Protein AF-A0A7C8YTW5-F1 (afdb_monomer)

Organism: Opuntia streptacantha (NCBI:txid393608)

Foldseek 3Di:
DDDDDDDPPPPPPPPPDDDDPVVVCVVCPPVDDDPVVVVPDPDALVRVLVVLQVPFAADELVRVVVCVVVVFWAEKEWEDPPDPPDDKDKIKIWTFTHDDPPPPDPDRRIHIYIDTPVSVVVCVVPDPHHYHYGDD

Nearest PDB structures (foldseek):
  7usr-assembly1_A  TM=5.164E-01  e=3.380E+00  Plasmodium falciparum 3D7
  6nz6-assembly1_A  TM=3.193E-01  e=1.563E+00  Shewanella oneidensis MR-1
  3va6-assembly1_A  TM=2.234E-01  e=1.667E+00  Bacteroides thetaiotaomicron

Structure (mmCIF, N/CA/C/O backbone):
data_AF-A0A7C8YTW5-F1
#
_entry.id   AF-A0A7C8YTW5-F1
#
loop_
_atom_site.group_PDB
_atom_site.id
_atom_site.type_symbol
_atom_site.label_atom_id
_atom_site.label_alt_id
_atom_site.label_comp_id
_atom_site.label_asym_id
_atom_site.label_entity_id
_atom_site.label_seq_id
_atom_site.pdbx_PDB_ins_code
_atom_site.Cartn_x
_atom_site.Cartn_y
_atom_site.Cartn_z
_atom_site.occupancy
_atom_site.B_iso_or_equiv
_atom_site.auth_seq_id
_atom_site.auth_comp_id
_atom_site.auth_asym_id
_atom_site.auth_atom_id
_atom_site.pdbx_PDB_model_num
ATOM 1 N N . MET A 1 1 ? 25.761 -67.161 -33.617 1.00 45.62 1 MET A N 1
ATOM 2 C CA . MET A 1 1 ? 26.836 -66.401 -32.947 1.00 45.62 1 MET A CA 1
ATOM 3 C C . MET A 1 1 ? 27.727 -65.917 -34.071 1.00 45.62 1 MET A C 1
ATOM 5 O O . MET A 1 1 ? 28.260 -66.762 -34.769 1.00 45.62 1 MET A O 1
ATOM 9 N N . THR A 1 2 ? 27.690 -64.646 -34.448 1.00 37.56 2 THR A N 1
ATOM 10 C CA . THR A 1 2 ? 27.995 -63.499 -33.579 1.00 37.56 2 THR A CA 1
ATOM 11 C C . THR A 1 2 ? 27.072 -62.312 -33.883 1.00 37.56 2 THR A C 1
ATOM 13 O O . THR A 1 2 ? 26.723 -62.067 -35.033 1.00 37.56 2 THR A O 1
ATOM 16 N N . THR A 1 3 ? 26.611 -61.672 -32.814 1.00 46.09 3 THR A N 1
ATOM 17 C CA . THR A 1 3 ? 25.913 -60.383 -32.727 1.00 46.09 3 THR A CA 1
ATOM 18 C C . THR A 1 3 ? 26.929 -59.253 -32.753 1.00 46.09 3 THR A C 1
ATOM 20 O O . THR A 1 3 ? 27.836 -59.321 -31.937 1.00 46.09 3 THR A O 1
ATOM 23 N N . ASP A 1 4 ? 26.716 -58.218 -33.563 1.00 41.62 4 ASP A N 1
ATOM 24 C CA . ASP A 1 4 ? 27.356 -56.902 -33.410 1.00 41.62 4 ASP A CA 1
ATOM 25 C C . ASP A 1 4 ? 26.371 -55.861 -33.991 1.00 41.62 4 ASP A C 1
ATOM 27 O O . ASP A 1 4 ? 26.178 -55.790 -35.201 1.00 41.62 4 ASP A O 1
ATOM 31 N N . GLU A 1 5 ? 25.421 -55.382 -33.182 1.00 44.94 5 GLU A N 1
ATOM 32 C CA . GLU A 1 5 ? 25.394 -54.018 -32.616 1.00 44.94 5 GLU A CA 1
ATOM 33 C C . GLU A 1 5 ? 25.329 -52.898 -33.675 1.00 44.94 5 GLU A C 1
ATOM 35 O O . GLU A 1 5 ? 26.327 -52.276 -34.041 1.00 44.94 5 GLU A O 1
ATOM 40 N N . ASP A 1 6 ? 24.099 -52.599 -34.113 1.00 41.97 6 ASP A N 1
ATOM 41 C CA . ASP A 1 6 ? 23.727 -51.299 -34.676 1.00 41.97 6 ASP A CA 1
ATOM 42 C C . ASP A 1 6 ? 23.934 -50.222 -33.599 1.00 41.97 6 ASP A C 1
ATOM 44 O O . ASP A 1 6 ? 23.080 -49.979 -32.745 1.00 41.97 6 ASP A O 1
ATOM 48 N N . SER A 1 7 ? 25.102 -49.582 -33.624 1.00 42.69 7 SER A N 1
ATOM 49 C CA . S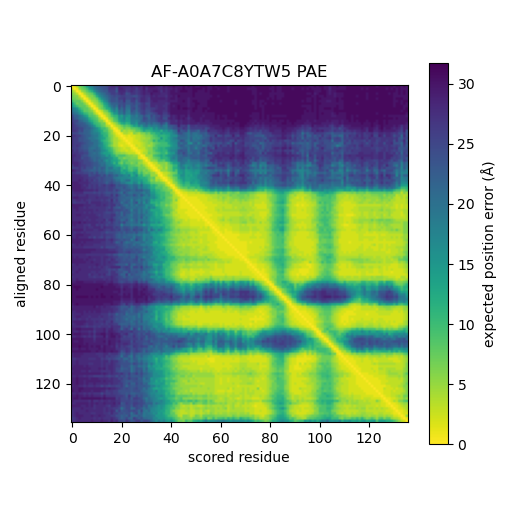ER A 1 7 ? 25.323 -48.332 -32.904 1.00 42.69 7 SER A CA 1
ATOM 50 C C . SER A 1 7 ? 24.675 -47.196 -33.695 1.00 42.69 7 SER A C 1
ATOM 52 O O . SER A 1 7 ? 25.144 -46.805 -34.767 1.00 42.69 7 SER A O 1
ATOM 54 N N . GLU A 1 8 ? 23.565 -46.675 -33.168 1.00 45.78 8 GLU A N 1
ATOM 55 C CA . GLU A 1 8 ? 22.951 -45.431 -33.624 1.00 45.78 8 GLU A CA 1
ATOM 56 C C . GLU A 1 8 ? 24.022 -44.337 -33.696 1.00 45.78 8 GLU A C 1
ATOM 58 O O . GLU A 1 8 ? 24.495 -43.812 -32.684 1.00 45.78 8 GLU A O 1
ATOM 63 N N . LYS A 1 9 ? 24.414 -43.967 -34.918 1.00 43.03 9 LYS A N 1
ATOM 64 C CA . LYS A 1 9 ? 25.162 -42.737 -35.146 1.00 43.03 9 LYS A CA 1
ATOM 65 C C . LYS A 1 9 ? 24.243 -41.564 -34.827 1.00 43.03 9 LYS A C 1
ATOM 67 O O . LYS A 1 9 ? 23.508 -41.089 -35.688 1.00 43.03 9 LYS A O 1
ATOM 72 N N . ILE A 1 10 ? 24.334 -41.064 -33.598 1.00 44.94 10 ILE A N 1
ATOM 73 C CA . ILE A 1 10 ? 23.922 -39.704 -33.259 1.00 44.94 10 ILE A CA 1
ATOM 74 C C . ILE A 1 10 ? 24.793 -38.786 -34.119 1.00 44.94 10 ILE A C 1
ATOM 76 O O . ILE A 1 10 ? 25.984 -38.602 -33.857 1.00 44.94 10 ILE A O 1
ATOM 80 N N . GLY A 1 11 ? 24.209 -38.296 -35.212 1.00 39.69 11 GLY A N 1
ATOM 81 C CA . GLY A 1 11 ? 24.818 -37.365 -36.150 1.00 39.69 11 GLY A CA 1
ATOM 82 C C . GLY A 1 11 ? 25.077 -36.024 -35.480 1.00 39.69 11 GLY A C 1
ATOM 83 O O . GLY A 1 11 ? 24.337 -35.069 -35.676 1.00 39.69 11 GLY A O 1
ATOM 84 N N . GLY A 1 12 ? 26.134 -35.953 -34.676 1.00 46.28 12 GLY A N 1
ATOM 8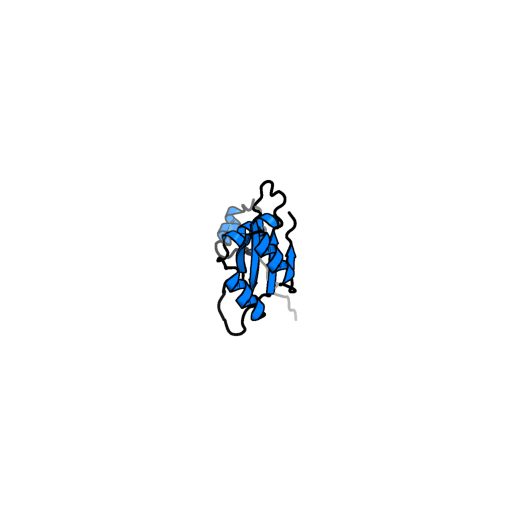5 C CA . GLY A 1 12 ? 26.771 -34.702 -34.307 1.00 46.28 12 GLY A CA 1
ATOM 86 C C . GLY A 1 12 ? 27.547 -34.189 -35.510 1.00 46.28 12 GLY A C 1
ATOM 87 O O . GLY A 1 12 ? 28.760 -34.383 -35.590 1.00 46.28 12 GLY A O 1
ATOM 88 N N . GLU A 1 13 ? 26.854 -33.571 -36.468 1.00 49.78 13 GLU A N 1
ATOM 89 C CA . GLU A 1 13 ? 27.520 -32.740 -37.464 1.00 49.78 13 GLU A CA 1
ATOM 90 C C . GLU A 1 13 ? 28.209 -31.596 -36.721 1.00 49.78 13 GLU A C 1
ATOM 92 O O . GLU A 1 13 ? 27.590 -30.677 -36.184 1.00 49.78 13 GLU A O 1
ATOM 97 N N . LYS A 1 14 ? 29.531 -31.708 -36.634 1.00 49.19 14 LYS A N 1
ATOM 98 C CA . LYS A 1 14 ? 30.420 -30.666 -36.149 1.00 49.19 14 LYS A CA 1
ATOM 99 C C . LYS A 1 14 ? 30.279 -29.486 -37.112 1.00 49.19 14 LYS A C 1
ATOM 101 O O . LYS A 1 14 ? 30.876 -29.491 -38.185 1.00 49.19 14 LYS A O 1
ATOM 106 N N . LEU A 1 15 ? 29.444 -28.510 -36.752 1.00 55.03 15 LEU A N 1
ATOM 107 C CA . LEU A 1 15 ? 29.275 -27.264 -37.496 1.00 55.03 15 LEU A CA 1
ATOM 108 C C . LEU A 1 15 ? 30.577 -26.458 -37.401 1.00 55.03 15 LEU A C 1
ATOM 110 O O . LEU A 1 15 ? 30.753 -25.609 -36.530 1.00 55.03 15 LEU A O 1
ATOM 114 N N . GLU A 1 16 ? 31.527 -26.761 -38.283 1.00 56.28 16 GLU A N 1
ATOM 115 C CA . GLU A 1 16 ? 32.698 -25.927 -38.532 1.00 56.28 16 GLU A CA 1
ATOM 116 C C . GLU A 1 16 ? 32.249 -24.689 -39.314 1.00 56.28 16 GLU A C 1
ATOM 118 O O . GLU A 1 16 ? 32.269 -24.637 -40.540 1.00 56.28 16 GLU A O 1
ATOM 123 N N . GLY A 1 17 ? 31.781 -23.684 -38.581 1.00 60.09 17 GLY A N 1
ATOM 124 C CA . GLY A 1 17 ? 31.396 -22.392 -39.125 1.00 60.09 17 GLY A CA 1
ATOM 1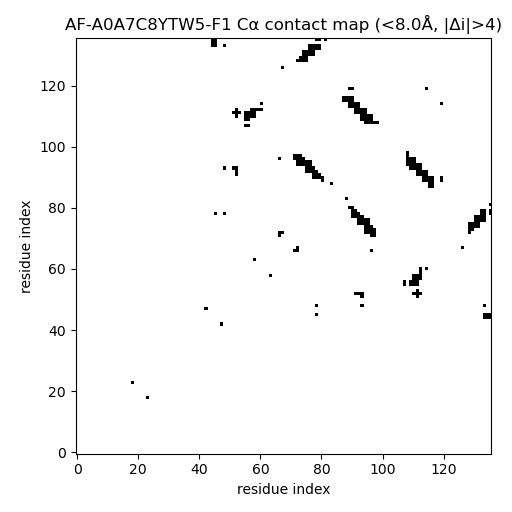25 C C . GLY A 1 17 ? 31.053 -21.428 -38.002 1.00 60.09 17 GLY A C 1
ATOM 126 O O . GLY A 1 17 ? 30.535 -21.838 -36.966 1.00 60.09 17 GLY A O 1
ATOM 127 N N . ASN A 1 18 ? 31.351 -20.141 -38.195 1.00 60.25 18 ASN A N 1
ATOM 128 C CA . ASN A 1 18 ? 30.882 -19.093 -37.294 1.00 60.25 18 ASN A CA 1
ATOM 129 C C . ASN A 1 18 ? 29.352 -19.153 -37.239 1.00 60.25 18 ASN A C 1
ATOM 131 O O . ASN A 1 18 ? 28.670 -18.707 -38.159 1.00 60.25 18 ASN A O 1
ATOM 135 N N . VAL A 1 19 ? 28.814 -19.736 -36.172 1.00 63.00 19 VAL A N 1
ATOM 136 C CA . VAL A 1 19 ? 27.377 -19.766 -35.923 1.00 63.00 19 VAL A CA 1
ATOM 137 C C . VAL A 1 19 ? 26.949 -18.373 -35.481 1.00 63.00 19 VAL A C 1
ATOM 139 O O . VAL A 1 19 ? 27.345 -17.869 -34.429 1.00 63.00 19 VAL A O 1
ATOM 142 N N . TYR A 1 20 ? 26.169 -17.704 -36.323 1.00 70.38 20 TYR A N 1
ATOM 143 C CA . TYR A 1 20 ? 25.659 -16.380 -36.007 1.00 70.38 20 TYR A CA 1
ATOM 144 C C . TYR A 1 20 ? 24.417 -16.519 -35.134 1.00 70.38 20 TYR A C 1
ATOM 146 O O . TYR A 1 20 ? 23.460 -17.206 -35.488 1.00 70.38 20 TYR A O 1
ATOM 154 N N . LEU A 1 21 ? 24.391 -15.794 -34.012 1.00 69.06 21 LEU A N 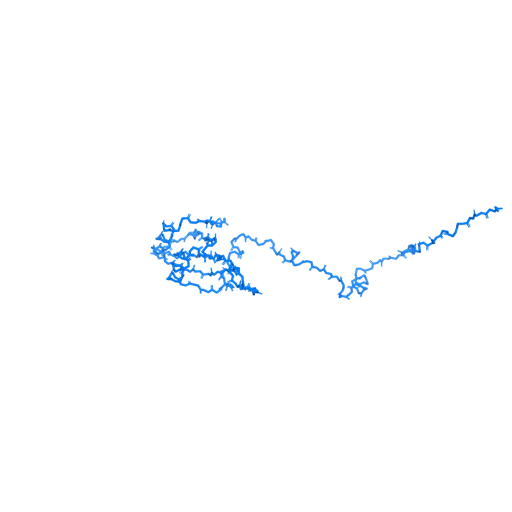1
ATOM 155 C CA . LEU A 1 21 ? 23.259 -15.780 -33.078 1.00 69.06 21 LEU A CA 1
ATOM 156 C C . LEU A 1 21 ? 21.917 -15.496 -33.780 1.00 69.06 21 LEU A C 1
ATOM 158 O O . LEU A 1 21 ? 20.881 -16.026 -33.391 1.00 69.06 21 LEU A O 1
ATOM 162 N N . LYS A 1 22 ? 21.935 -14.699 -34.857 1.00 73.69 22 LYS A N 1
ATOM 163 C CA . LYS A 1 22 ? 20.750 -14.406 -35.678 1.00 73.69 22 LYS A CA 1
ATOM 164 C C . LYS A 1 22 ? 20.145 -15.647 -36.339 1.00 73.69 22 LYS A C 1
ATOM 166 O O . LYS A 1 22 ? 18.928 -15.693 -36.507 1.00 73.69 22 LYS A O 1
ATOM 171 N N . ASP A 1 23 ? 20.961 -16.622 -36.719 1.00 76.44 23 ASP A N 1
ATOM 172 C CA . ASP A 1 23 ? 20.498 -17.836 -37.390 1.00 76.44 23 ASP A CA 1
ATOM 173 C C . ASP A 1 23 ? 19.943 -18.841 -36.377 1.00 76.44 23 ASP A C 1
ATOM 175 O O . ASP A 1 23 ? 18.871 -19.396 -36.604 1.00 76.44 23 ASP A O 1
ATOM 179 N N . VAL A 1 24 ? 20.553 -18.924 -35.190 1.00 73.00 24 VAL A N 1
ATOM 180 C CA . VAL A 1 24 ? 20.011 -19.680 -34.047 1.00 73.00 24 VAL A CA 1
ATOM 181 C C . VAL A 1 24 ? 18.657 -19.108 -33.606 1.00 73.00 24 VAL A C 1
ATOM 183 O O . VAL A 1 24 ? 17.667 -19.825 -33.510 1.00 73.00 24 VAL A O 1
ATOM 186 N N . LEU A 1 25 ? 18.539 -17.791 -33.409 1.00 71.50 25 LEU A N 1
ATOM 187 C CA . LEU A 1 25 ? 17.266 -17.168 -33.011 1.00 71.50 25 LEU A CA 1
ATOM 188 C C . LEU A 1 25 ? 16.159 -17.325 -34.069 1.00 71.50 25 LEU A C 1
ATOM 190 O O . LEU A 1 25 ? 14.975 -17.326 -33.729 1.00 71.50 25 LEU A O 1
ATOM 194 N N . ARG A 1 26 ? 16.528 -17.461 -35.348 1.00 74.38 26 ARG A N 1
ATOM 195 C CA . ARG A 1 26 ? 15.585 -17.730 -36.442 1.00 74.38 26 ARG A CA 1
ATOM 196 C C . ARG A 1 26 ? 15.028 -19.148 -36.368 1.00 74.38 26 ARG A C 1
ATOM 198 O O . ARG A 1 26 ? 13.841 -19.330 -36.624 1.00 74.38 26 ARG A O 1
ATOM 205 N N . GLU A 1 27 ? 15.858 -20.114 -35.996 1.00 72.88 27 GLU A N 1
ATOM 206 C CA . GLU A 1 27 ? 15.475 -21.516 -35.815 1.00 72.88 27 GLU A CA 1
ATOM 207 C C . GLU A 1 27 ? 14.519 -21.708 -34.624 1.00 72.88 27 GLU A C 1
ATOM 209 O O . GLU A 1 27 ? 13.542 -22.452 -34.712 1.00 72.88 27 GLU A O 1
ATOM 214 N N . TYR A 1 28 ? 14.725 -20.951 -33.541 1.00 65.69 28 TYR A N 1
ATOM 215 C CA . TYR A 1 28 ? 13.894 -20.990 -32.327 1.00 65.69 28 TYR A CA 1
ATOM 216 C C . TYR A 1 28 ? 12.800 -19.911 -32.278 1.00 65.69 28 TYR A C 1
ATOM 218 O O . TYR A 1 28 ? 12.192 -19.674 -31.226 1.00 65.69 28 TYR A O 1
ATOM 226 N N . LYS A 1 29 ? 12.512 -19.251 -33.405 1.00 58.44 29 LYS A N 1
ATOM 227 C CA . LYS A 1 29 ? 11.529 -18.164 -33.488 1.00 58.44 29 LYS A CA 1
ATOM 228 C C . LYS A 1 29 ? 10.150 -18.652 -33.014 1.00 58.44 29 LYS A C 1
ATOM 230 O O . LYS A 1 29 ? 9.544 -19.520 -33.633 1.00 58.44 29 LYS A O 1
ATOM 235 N N . GLY A 1 30 ? 9.665 -18.099 -31.899 1.00 63.50 30 GLY A N 1
ATOM 236 C CA . GLY A 1 30 ? 8.385 -18.471 -31.273 1.00 63.50 30 GLY A CA 1
ATOM 237 C C . GLY A 1 30 ? 8.438 -19.634 -30.268 1.00 63.50 30 GLY A C 1
ATOM 238 O O . GLY A 1 30 ? 7.427 -19.913 -29.636 1.00 63.50 30 GLY A O 1
ATOM 239 N N . LYS A 1 31 ? 9.595 -20.288 -30.087 1.00 69.38 31 LYS A N 1
ATOM 240 C CA . LYS A 1 31 ? 9.831 -21.330 -29.063 1.00 69.38 31 LYS A CA 1
ATOM 241 C C . LYS A 1 31 ? 10.734 -20.859 -27.921 1.00 69.38 31 LYS A C 1
ATOM 243 O O . LYS A 1 31 ? 10.877 -21.561 -26.924 1.00 69.38 31 LYS A O 1
ATOM 248 N N . LEU A 1 32 ? 11.358 -19.691 -28.074 1.00 68.69 32 LEU A N 1
ATOM 249 C CA . LEU A 1 32 ? 12.180 -19.082 -27.038 1.00 68.69 32 LEU A CA 1
ATOM 250 C C . LEU A 1 32 ? 11.265 -18.520 -25.941 1.00 68.69 32 LEU A C 1
ATOM 252 O O . LEU A 1 32 ? 10.746 -17.411 -26.054 1.00 68.69 32 LEU A O 1
ATOM 256 N N . TYR A 1 33 ? 11.026 -19.315 -24.901 1.00 66.81 33 TYR A N 1
ATOM 257 C CA . TYR A 1 33 ? 10.360 -18.837 -23.697 1.00 66.81 33 TYR A CA 1
ATOM 258 C C . TYR A 1 33 ? 11.358 -18.012 -22.883 1.00 66.81 33 TYR A C 1
ATOM 260 O O . TYR A 1 33 ? 12.356 -18.544 -22.400 1.00 66.81 33 TYR A O 1
ATOM 268 N N . ALA A 1 34 ? 11.095 -16.715 -22.746 1.00 65.12 34 ALA A N 1
ATOM 269 C CA . ALA A 1 34 ? 11.795 -15.865 -21.796 1.00 65.12 34 ALA A CA 1
ATOM 270 C C . ALA A 1 34 ? 10.909 -15.735 -20.545 1.00 65.12 34 ALA A C 1
ATOM 272 O O . ALA A 1 34 ? 9.820 -15.168 -20.652 1.00 65.12 34 ALA A O 1
ATOM 273 N N . PRO A 1 35 ? 11.323 -16.270 -19.380 1.00 65.19 35 PRO A N 1
ATOM 274 C CA . PRO A 1 35 ? 10.582 -16.078 -18.139 1.00 65.19 35 PRO A CA 1
ATOM 275 C C . PRO A 1 35 ? 10.445 -14.584 -17.826 1.00 65.19 35 PRO A C 1
ATOM 277 O O . PRO A 1 35 ? 11.429 -13.851 -17.920 1.00 65.19 35 PRO A O 1
ATOM 280 N N . GLU A 1 36 ? 9.260 -14.137 -17.404 1.00 60.06 36 GLU A N 1
ATOM 281 C CA . GLU A 1 36 ? 9.013 -12.731 -17.024 1.00 60.06 36 GLU A CA 1
ATOM 282 C C . GLU A 1 36 ? 9.996 -12.223 -15.956 1.00 60.06 36 GLU A C 1
ATOM 284 O O . GLU A 1 36 ? 10.367 -11.052 -15.956 1.00 60.06 36 GLU A O 1
ATOM 289 N N . GLN A 1 37 ? 10.489 -13.129 -15.107 1.00 57.12 37 GLN A N 1
ATOM 290 C CA . GLN A 1 37 ? 11.505 -12.876 -14.080 1.00 57.12 37 GLN A CA 1
ATOM 291 C C . GLN A 1 37 ? 12.818 -12.306 -14.648 1.00 57.12 37 GLN A C 1
ATOM 293 O O . GLN A 1 37 ? 13.521 -11.593 -13.946 1.00 57.12 37 GLN A O 1
ATOM 298 N N . MET A 1 38 ? 13.139 -12.561 -15.924 1.00 55.25 38 MET A N 1
ATOM 299 C CA . MET A 1 38 ? 14.336 -12.019 -16.590 1.00 55.25 38 MET A CA 1
ATOM 300 C C . MET A 1 38 ? 14.169 -10.554 -17.027 1.00 55.25 38 MET A C 1
ATOM 302 O O . MET A 1 38 ? 15.146 -9.917 -17.415 1.00 55.25 38 MET A O 1
ATOM 306 N N . PHE A 1 39 ? 12.941 -10.026 -16.995 1.00 57.53 39 PHE A N 1
ATOM 307 C CA . PHE A 1 39 ? 12.608 -8.642 -17.349 1.00 57.53 39 PHE A CA 1
ATOM 308 C C . PHE A 1 39 ? 12.258 -7.779 -16.133 1.00 57.53 39 PHE A C 1
ATOM 310 O O . PHE A 1 39 ? 11.899 -6.612 -16.300 1.00 57.53 39 PHE A O 1
ATOM 317 N N . GLN A 1 40 ? 12.356 -8.326 -14.918 1.00 57.50 40 GLN A N 1
ATOM 318 C CA . GLN A 1 40 ? 12.358 -7.509 -13.713 1.00 57.50 40 GLN A CA 1
ATOM 319 C C . GLN A 1 40 ? 13.646 -6.685 -13.745 1.00 57.50 40 GLN A C 1
ATOM 321 O O . GLN A 1 40 ? 14.740 -7.200 -13.527 1.00 57.50 40 GLN A O 1
ATOM 326 N N . ALA A 1 41 ? 13.531 -5.410 -14.120 1.00 59.62 41 ALA A N 1
ATOM 327 C CA . ALA A 1 41 ? 14.596 -4.457 -13.856 1.00 59.62 41 ALA A CA 1
ATOM 328 C C . ALA A 1 41 ? 14.917 -4.529 -12.354 1.00 59.62 41 ALA A C 1
ATOM 330 O O . ALA A 1 41 ? 13.990 -4.662 -11.557 1.00 59.62 41 ALA A O 1
ATOM 331 N N . ASN A 1 42 ? 16.199 -4.470 -11.980 1.00 62.72 42 ASN A N 1
ATOM 332 C CA . ASN A 1 42 ? 16.601 -4.302 -10.581 1.00 62.72 42 ASN A CA 1
ATOM 333 C C . ASN A 1 42 ? 16.207 -2.879 -10.155 1.00 62.72 42 ASN A C 1
ATOM 335 O O . ASN A 1 42 ? 17.052 -1.987 -10.138 1.00 62.72 42 ASN A O 1
ATOM 339 N N . LEU A 1 43 ? 14.911 -2.652 -9.962 1.00 67.12 43 LEU A N 1
ATOM 340 C CA . LEU A 1 43 ? 14.377 -1.415 -9.420 1.00 67.12 43 LEU A CA 1
ATOM 341 C C . LEU A 1 43 ? 14.694 -1.389 -7.927 1.00 67.12 43 LEU A C 1
ATOM 343 O O . LEU A 1 43 ? 14.737 -2.440 -7.280 1.00 67.12 43 LEU A O 1
ATOM 347 N N . SER A 1 44 ? 14.944 -0.202 -7.384 1.00 81.69 44 SER A N 1
ATOM 348 C CA . SER A 1 44 ? 14.999 -0.050 -5.930 1.00 81.69 44 SER A CA 1
ATOM 349 C C . SER A 1 44 ? 13.625 -0.348 -5.316 1.00 81.69 44 SER A C 1
ATOM 351 O O . SER A 1 44 ? 12.598 -0.251 -5.994 1.00 81.69 44 SER A O 1
ATOM 353 N N . GLU A 1 45 ? 13.579 -0.688 -4.023 1.00 81.44 45 GLU A N 1
ATOM 354 C CA . GLU A 1 45 ? 12.299 -0.878 -3.317 1.00 81.44 45 GLU A CA 1
ATOM 355 C C . GLU A 1 45 ? 11.397 0.359 -3.439 1.00 81.44 45 GLU A C 1
ATOM 357 O O . GLU A 1 45 ? 10.180 0.243 -3.595 1.00 81.44 45 GLU A O 1
ATOM 362 N N . GLU A 1 46 ? 12.010 1.544 -3.442 1.00 83.50 46 GLU A N 1
ATOM 363 C CA . GLU A 1 46 ? 11.338 2.816 -3.668 1.00 83.50 46 GLU A CA 1
ATOM 364 C C . GLU A 1 46 ? 10.682 2.901 -5.056 1.00 83.50 46 GLU A C 1
ATOM 366 O O . GLU A 1 46 ? 9.499 3.232 -5.164 1.00 83.50 46 GLU A O 1
ATOM 371 N N . GLU A 1 47 ? 11.416 2.569 -6.120 1.00 83.94 47 GLU A N 1
ATOM 372 C CA . GLU A 1 47 ? 10.903 2.596 -7.494 1.00 83.94 47 GLU A CA 1
ATOM 373 C C . GLU A 1 47 ? 9.793 1.555 -7.710 1.00 83.94 47 GLU A C 1
ATOM 375 O O . GLU A 1 47 ? 8.808 1.810 -8.414 1.00 83.94 47 GLU A O 1
ATOM 380 N N . GLU A 1 48 ? 9.912 0.377 -7.089 1.00 84.12 48 GLU A N 1
ATOM 381 C CA . GLU A 1 48 ? 8.850 -0.629 -7.099 1.00 84.12 48 GLU A CA 1
ATOM 382 C C . GLU A 1 48 ? 7.598 -0.151 -6.361 1.00 84.12 48 GLU A C 1
ATOM 384 O O . GLU A 1 48 ? 6.474 -0.379 -6.831 1.00 84.12 48 GLU A O 1
ATOM 389 N N . PHE A 1 49 ? 7.774 0.519 -5.220 1.00 87.19 49 PHE A N 1
ATOM 390 C CA . PHE A 1 49 ? 6.678 1.114 -4.469 1.00 87.19 49 PHE A CA 1
ATOM 391 C C . PHE A 1 49 ? 5.966 2.176 -5.301 1.00 87.19 49 PHE A C 1
ATOM 393 O O . PHE A 1 49 ? 4.749 2.092 -5.457 1.00 87.19 49 PHE A O 1
ATOM 400 N N . ASP A 1 50 ? 6.698 3.119 -5.893 1.00 86.62 50 ASP A N 1
ATOM 401 C CA . ASP A 1 50 ? 6.116 4.207 -6.684 1.00 86.62 50 ASP A CA 1
ATOM 402 C C . ASP A 1 50 ? 5.340 3.661 -7.886 1.00 86.62 50 ASP A C 1
ATOM 404 O O . ASP A 1 50 ? 4.179 4.016 -8.110 1.00 86.62 50 ASP A O 1
ATOM 408 N N . ARG A 1 51 ? 5.912 2.684 -8.600 1.00 86.75 51 ARG A N 1
ATOM 409 C CA . ARG A 1 51 ? 5.220 2.010 -9.703 1.00 86.75 51 ARG A CA 1
ATOM 410 C C . ARG A 1 51 ? 3.947 1.306 -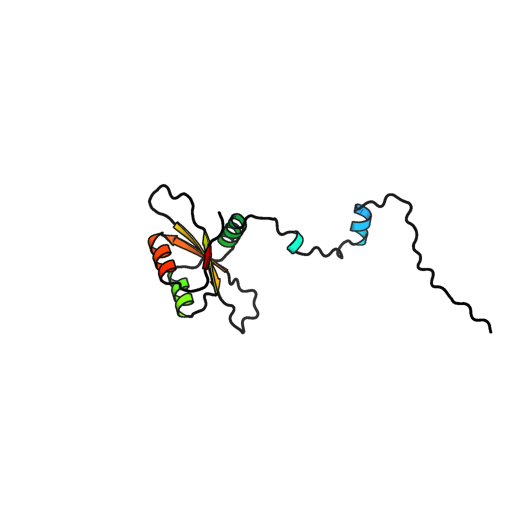9.235 1.00 86.75 51 ARG A C 1
ATOM 412 O O . ARG A 1 51 ? 2.909 1.378 -9.903 1.00 86.75 51 ARG A O 1
ATOM 419 N N . ASN A 1 52 ? 4.001 0.595 -8.111 1.00 86.38 52 ASN A N 1
ATOM 420 C CA . ASN A 1 52 ? 2.825 -0.076 -7.563 1.00 86.38 52 ASN A CA 1
ATOM 421 C C . ASN A 1 52 ? 1.775 0.936 -7.099 1.00 86.38 52 ASN A C 1
ATOM 423 O O . ASN A 1 52 ? 0.585 0.703 -7.307 1.00 86.38 52 ASN A O 1
ATOM 427 N N . PHE A 1 53 ? 2.189 2.057 -6.521 1.00 89.00 53 PHE A N 1
ATOM 428 C CA . PHE A 1 53 ? 1.304 3.116 -6.061 1.00 89.00 53 PHE A CA 1
ATOM 429 C C . PHE A 1 53 ? 0.562 3.782 -7.228 1.00 89.00 53 PHE A C 1
ATOM 431 O O . PHE A 1 53 ? -0.651 3.976 -7.160 1.00 89.00 53 PHE A O 1
ATOM 438 N N . GLU A 1 54 ? 1.253 4.058 -8.336 1.00 87.88 54 GLU A N 1
ATOM 439 C CA . GLU A 1 54 ? 0.653 4.649 -9.539 1.00 87.88 54 GLU A CA 1
ATOM 440 C C . GLU A 1 54 ? -0.290 3.694 -10.282 1.00 87.88 54 GLU A C 1
ATOM 442 O O . GLU A 1 54 ? -1.302 4.116 -10.846 1.00 87.88 54 GLU A O 1
ATOM 447 N N . THR A 1 55 ? 0.032 2.399 -10.301 1.00 87.75 55 THR A N 1
ATOM 448 C CA . THR A 1 55 ? -0.735 1.394 -11.058 1.00 87.75 55 THR A CA 1
ATOM 449 C C . THR A 1 55 ? -1.894 0.783 -10.267 1.00 87.75 55 THR A C 1
ATOM 451 O O . THR A 1 55 ? -2.848 0.259 -10.865 1.00 87.75 55 THR A O 1
ATOM 454 N N . SER A 1 56 ? -1.838 0.841 -8.934 1.00 87.94 56 SER A N 1
ATOM 455 C CA . SER A 1 56 ? -2.867 0.286 -8.057 1.00 87.94 56 SER A CA 1
ATOM 456 C C . SER A 1 56 ? -4.119 1.168 -8.014 1.00 87.94 56 SER A C 1
ATOM 458 O O . SER A 1 56 ? -4.038 2.395 -8.083 1.00 87.94 56 SER A O 1
ATOM 460 N N . PRO A 1 57 ? -5.317 0.568 -7.888 1.00 89.94 57 PRO A N 1
ATOM 461 C CA . PRO A 1 57 ? -6.535 1.329 -7.647 1.00 89.94 57 PRO A CA 1
ATOM 462 C C . PRO A 1 57 ? -6.434 2.100 -6.326 1.00 89.94 57 PRO A C 1
ATOM 464 O O . PRO A 1 57 ? -5.847 1.614 -5.358 1.00 89.94 57 PRO A O 1
ATOM 467 N N . ARG A 1 58 ? -7.030 3.294 -6.281 1.00 91.31 58 ARG A N 1
ATOM 468 C CA . ARG A 1 58 ? -7.047 4.118 -5.069 1.00 91.31 58 ARG A CA 1
ATOM 469 C C . ARG A 1 58 ? -8.122 3.643 -4.098 1.00 91.31 58 ARG A C 1
ATOM 471 O O . ARG A 1 58 ? -9.233 3.337 -4.522 1.00 91.31 58 ARG A O 1
ATOM 478 N N . MET A 1 59 ? -7.785 3.623 -2.816 1.00 90.62 59 MET A N 1
ATOM 479 C CA . MET A 1 59 ? -8.690 3.354 -1.702 1.00 90.62 59 MET A CA 1
ATOM 480 C C . MET A 1 59 ? -8.738 4.567 -0.772 1.00 90.62 59 MET A C 1
ATOM 482 O O . MET A 1 59 ? -7.727 5.235 -0.548 1.00 90.62 59 MET A O 1
ATOM 486 N N . SER A 1 60 ? -9.921 4.852 -0.236 1.00 91.50 60 SER A N 1
ATOM 487 C CA . SER A 1 60 ? -10.120 5.873 0.794 1.00 91.50 60 SER A CA 1
ATOM 488 C C . SER A 1 60 ? -9.855 5.341 2.206 1.00 91.50 60 SER A C 1
ATOM 490 O O . SER A 1 60 ? -9.949 4.140 2.466 1.00 91.50 60 SER A O 1
ATOM 492 N N . TYR A 1 61 ? -9.599 6.249 3.151 1.00 91.06 61 TYR A N 1
ATOM 493 C CA . TYR A 1 61 ? -9.429 5.899 4.564 1.00 91.06 61 TYR A CA 1
ATOM 494 C C . TYR A 1 61 ? -10.637 5.129 5.129 1.00 91.06 61 TYR A C 1
ATOM 496 O O . TYR A 1 61 ? -10.475 4.099 5.774 1.00 91.06 61 TYR A O 1
ATOM 504 N N . GLU A 1 62 ? -11.865 5.558 4.829 1.00 91.94 62 GLU A N 1
ATOM 505 C CA . GLU A 1 62 ? -13.074 4.878 5.316 1.00 91.94 62 GLU A CA 1
ATOM 506 C C . GLU A 1 62 ? -13.217 3.446 4.778 1.00 91.94 62 GLU A C 1
ATOM 508 O O . GLU A 1 62 ? -13.682 2.543 5.477 1.00 91.94 62 GLU A O 1
ATOM 513 N N . GLU A 1 63 ? -12.846 3.220 3.517 1.00 91.06 63 GLU A N 1
ATOM 514 C CA . GLU A 1 63 ? -12.845 1.883 2.920 1.00 91.06 63 GLU A CA 1
ATOM 515 C C . GLU A 1 63 ? -11.773 0.996 3.546 1.00 91.06 63 GLU A C 1
ATOM 517 O O . GLU A 1 63 ? -12.036 -0.183 3.807 1.00 91.06 63 GLU A O 1
ATOM 522 N N . PHE A 1 64 ? -10.601 1.565 3.834 1.00 91.56 64 PHE A N 1
ATOM 523 C CA . PHE A 1 64 ? -9.548 0.882 4.570 1.00 91.56 64 PHE A CA 1
ATOM 524 C C . PHE A 1 64 ? -10.040 0.452 5.954 1.00 91.56 64 PHE A C 1
ATOM 526 O O . PHE A 1 64 ? -9.932 -0.725 6.290 1.00 91.56 64 PHE A O 1
ATOM 533 N N . MET A 1 65 ? -10.669 1.353 6.710 1.00 91.31 65 MET A N 1
ATOM 534 C CA . MET A 1 65 ? -11.213 1.064 8.041 1.00 91.31 65 MET A CA 1
ATOM 535 C C . MET A 1 65 ? -12.246 -0.066 8.003 1.00 91.31 65 MET A C 1
ATOM 537 O O . MET A 1 65 ? -12.152 -1.031 8.758 1.00 91.31 65 MET A O 1
ATOM 541 N N . LYS A 1 66 ? -13.159 -0.054 7.024 1.00 91.19 66 LYS A N 1
ATOM 542 C CA . LYS A 1 66 ? -14.106 -1.165 6.804 1.00 91.19 66 LYS A CA 1
ATOM 543 C C . LYS A 1 66 ? -13.401 -2.485 6.481 1.00 91.19 66 LYS A C 1
ATOM 545 O O . LYS A 1 66 ? -13.890 -3.556 6.846 1.00 91.19 66 LYS A O 1
ATOM 550 N N . CYS A 1 67 ? -12.288 -2.451 5.748 1.00 89.19 67 CYS A N 1
ATOM 551 C CA . CYS A 1 67 ? -11.486 -3.643 5.462 1.00 89.19 67 CYS A CA 1
ATOM 552 C C . CYS A 1 67 ? -10.727 -4.131 6.700 1.00 89.19 67 CYS A C 1
ATOM 554 O O . CYS A 1 67 ? -10.607 -5.347 6.893 1.00 89.19 67 CYS A O 1
ATOM 556 N N . LEU A 1 68 ? -10.258 -3.202 7.530 1.00 89.88 68 LEU A N 1
ATOM 557 C CA . LEU A 1 68 ? -9.573 -3.461 8.786 1.00 89.88 68 LEU A CA 1
ATOM 558 C C . LEU A 1 68 ? -10.509 -4.120 9.804 1.00 89.88 68 LEU A C 1
ATOM 560 O O . LEU A 1 68 ? -10.197 -5.208 10.283 1.00 89.88 68 LEU A O 1
ATOM 564 N N . GLU A 1 69 ? -11.695 -3.551 10.036 1.00 89.12 69 GLU A N 1
ATOM 565 C CA . GLU A 1 69 ? -12.741 -4.116 10.905 1.00 89.12 69 GLU A CA 1
ATOM 566 C C . GLU A 1 69 ? -13.135 -5.541 10.491 1.00 89.12 69 GLU A C 1
ATOM 568 O O . GLU A 1 69 ? -13.401 -6.409 11.320 1.00 89.12 69 GLU A O 1
ATOM 573 N N . ARG A 1 70 ? -13.143 -5.811 9.180 1.00 88.44 70 ARG A N 1
ATOM 574 C CA . ARG A 1 70 ? -13.446 -7.136 8.616 1.00 88.44 70 ARG A CA 1
ATOM 575 C C . ARG A 1 70 ? -12.246 -8.089 8.615 1.00 88.44 70 ARG A C 1
ATOM 577 O O . ARG A 1 70 ? -12.367 -9.198 8.096 1.00 88.44 70 ARG A O 1
ATOM 584 N N . GLY A 1 71 ? -11.086 -7.666 9.119 1.00 86.69 71 GLY A N 1
ATOM 585 C CA . GLY A 1 71 ? -9.860 -8.467 9.172 1.00 86.69 71 GLY A CA 1
ATOM 586 C C . GLY A 1 71 ? -9.309 -8.865 7.798 1.00 86.69 71 GLY A C 1
ATOM 587 O O . GLY A 1 71 ? -8.622 -9.888 7.678 1.00 86.69 71 GLY A O 1
ATOM 588 N N . LYS A 1 72 ? -9.636 -8.092 6.753 1.00 88.81 72 LYS A N 1
ATOM 589 C CA . LYS A 1 72 ? -9.268 -8.372 5.356 1.00 88.81 72 LYS A CA 1
ATOM 590 C C . LYS A 1 72 ? -7.904 -7.825 4.968 1.00 88.81 72 LYS A C 1
ATOM 592 O O . LYS A 1 72 ? -7.397 -8.225 3.930 1.00 88.81 72 LYS A O 1
ATOM 597 N N . VAL A 1 73 ? -7.310 -6.942 5.762 1.00 89.88 73 VAL A N 1
ATOM 598 C CA . VAL A 1 73 ? -5.957 -6.438 5.501 1.00 89.88 73 VAL A CA 1
ATOM 599 C C . VAL A 1 73 ? -4.947 -7.562 5.757 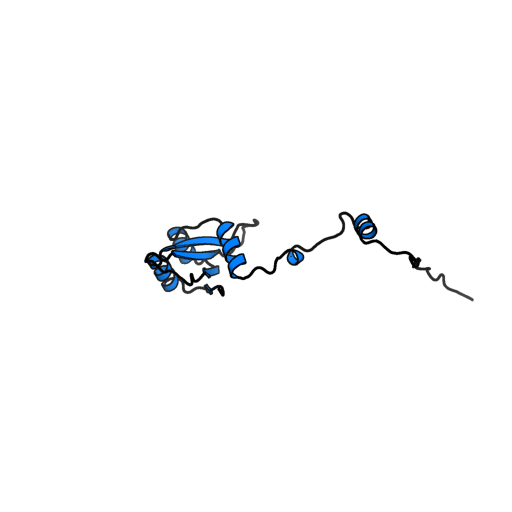1.00 89.88 73 VAL A C 1
ATOM 601 O O . VAL A 1 73 ? -5.025 -8.273 6.763 1.00 89.88 73 VAL A O 1
ATOM 604 N N . LYS A 1 74 ? -4.046 -7.777 4.798 1.00 90.88 74 LYS A N 1
ATOM 605 C CA . LYS A 1 74 ? -2.960 -8.760 4.851 1.00 90.88 74 LYS A CA 1
ATOM 606 C C . LYS A 1 74 ? -1.644 -8.087 5.229 1.00 90.88 74 LYS A C 1
ATOM 608 O O . LYS A 1 74 ? -0.959 -8.582 6.119 1.00 90.88 74 LYS A O 1
ATOM 613 N N . LEU A 1 75 ? -1.309 -7.001 4.538 1.00 91.00 75 LEU A N 1
ATOM 614 C CA . LEU A 1 75 ? -0.073 -6.248 4.713 1.00 91.00 75 LEU A CA 1
ATOM 615 C C . LEU A 1 75 ? -0.349 -4.770 4.443 1.00 91.00 75 LEU A C 1
ATOM 617 O O . LEU A 1 75 ? -1.080 -4.433 3.511 1.00 91.00 75 LEU A O 1
ATOM 621 N N . LEU A 1 76 ? 0.247 -3.910 5.259 1.00 92.38 76 LEU A N 1
ATOM 622 C CA . LEU A 1 76 ? 0.314 -2.479 5.010 1.00 92.38 76 LEU A CA 1
ATOM 623 C C . LEU A 1 76 ? 1.767 -2.117 4.712 1.00 92.38 76 LEU A C 1
ATOM 625 O O . LEU A 1 76 ? 2.625 -2.312 5.567 1.00 92.38 76 LEU A O 1
ATOM 629 N N . THR A 1 77 ? 2.035 -1.595 3.525 1.00 90.94 77 THR A N 1
ATOM 630 C CA . THR A 1 77 ? 3.347 -1.067 3.157 1.00 90.94 77 THR A CA 1
ATOM 631 C C . THR A 1 77 ? 3.297 0.451 3.179 1.00 90.94 77 THR A C 1
ATOM 633 O O . THR A 1 77 ? 2.382 1.034 2.596 1.00 90.94 77 THR A O 1
ATOM 636 N N . LEU A 1 78 ? 4.259 1.093 3.834 1.00 90.25 78 LEU A N 1
ATOM 637 C CA . LEU A 1 78 ? 4.373 2.547 3.874 1.00 90.25 78 LEU A CA 1
ATOM 638 C C . LEU A 1 78 ? 5.709 3.016 3.296 1.00 90.25 78 LEU A C 1
ATOM 640 O O . LEU A 1 78 ? 6.728 2.337 3.432 1.00 90.25 78 LEU A O 1
ATOM 644 N N . LYS A 1 79 ? 5.674 4.188 2.664 1.00 85.44 79 LYS A N 1
ATOM 645 C CA . LYS A 1 79 ? 6.858 4.936 2.242 1.00 85.44 79 LYS A CA 1
ATOM 646 C C . LYS A 1 79 ? 7.081 6.087 3.205 1.00 85.44 79 LYS A C 1
ATOM 648 O O . LYS A 1 79 ? 6.246 6.994 3.278 1.00 85.44 79 LYS A O 1
ATOM 653 N N . GLU A 1 80 ? 8.179 6.046 3.957 1.00 70.19 80 GLU A N 1
ATOM 654 C CA . GLU A 1 80 ? 8.566 7.190 4.771 1.00 70.19 80 GLU A CA 1
ATOM 655 C C . GLU A 1 80 ? 9.034 8.312 3.842 1.00 70.19 80 GLU A C 1
ATOM 657 O O . GLU A 1 80 ? 9.933 8.148 3.020 1.00 70.19 80 GLU A O 1
ATOM 662 N N . GLN A 1 81 ? 8.382 9.471 3.926 1.00 62.09 81 GLN A N 1
ATOM 663 C CA . GLN A 1 81 ? 8.799 10.622 3.142 1.00 62.09 81 GLN A CA 1
ATOM 664 C C . GLN A 1 81 ? 9.908 11.354 3.901 1.00 62.09 81 GLN A C 1
ATOM 666 O O . GLN A 1 81 ? 9.644 12.245 4.713 1.00 62.09 81 GLN A O 1
ATOM 671 N N . SER A 1 82 ? 11.158 10.976 3.633 1.00 49.91 82 SER A N 1
ATOM 672 C CA . SER A 1 82 ? 12.325 11.731 4.085 1.00 49.91 82 SER A CA 1
ATOM 673 C C . SER A 1 82 ? 12.320 13.104 3.403 1.00 49.91 82 SER A C 1
ATOM 675 O O . SER A 1 82 ? 12.639 13.235 2.224 1.00 49.91 82 SER A O 1
ATOM 677 N N . GLY A 1 83 ? 11.888 14.144 4.124 1.00 50.78 83 GLY A N 1
ATOM 678 C CA . GLY A 1 83 ? 12.054 15.532 3.676 1.00 50.78 83 GLY A CA 1
ATOM 679 C C . GLY A 1 83 ? 10.810 16.417 3.591 1.00 50.78 83 GLY A C 1
ATOM 680 O O . GLY A 1 83 ? 10.798 17.332 2.767 1.00 50.78 83 GLY A O 1
ATOM 681 N N . VAL A 1 84 ? 9.788 16.247 4.439 1.00 49.25 84 VAL A N 1
ATOM 682 C CA . VAL A 1 84 ? 8.725 17.270 4.539 1.00 49.25 84 VAL A CA 1
ATOM 683 C C . VAL A 1 84 ? 9.227 18.489 5.324 1.00 49.25 84 VAL A C 1
ATOM 685 O O . VAL A 1 84 ? 8.954 18.686 6.507 1.00 49.25 84 VAL A O 1
ATOM 688 N N . ILE A 1 85 ? 9.963 19.346 4.621 1.00 48.69 85 ILE A N 1
ATOM 689 C CA . ILE A 1 85 ? 10.006 20.781 4.886 1.00 48.69 85 ILE A CA 1
ATOM 690 C C . ILE A 1 85 ? 8.644 21.307 4.408 1.00 48.69 85 ILE A C 1
ATOM 692 O O . ILE A 1 85 ? 8.292 21.086 3.257 1.00 48.69 85 ILE A O 1
ATOM 696 N N . SER A 1 86 ? 7.885 21.976 5.282 1.00 47.28 86 SER A N 1
ATOM 697 C CA . SER A 1 86 ? 6.567 22.595 5.014 1.00 47.28 86 SER A CA 1
ATOM 698 C C . SER A 1 86 ? 5.319 21.758 5.343 1.00 47.28 86 SER A C 1
ATOM 700 O O . SER A 1 86 ? 4.532 21.409 4.475 1.00 47.28 86 SER A O 1
ATOM 702 N N . GLY A 1 87 ? 5.071 21.567 6.642 1.00 50.66 87 GLY A N 1
ATOM 703 C CA . GLY A 1 87 ? 3.785 21.868 7.304 1.00 50.66 87 GLY A CA 1
ATOM 704 C C . GLY A 1 87 ? 2.533 21.022 7.020 1.00 50.66 87 GLY A C 1
ATOM 705 O O . GLY A 1 87 ? 1.652 21.005 7.871 1.00 50.66 87 GLY A O 1
ATOM 706 N N . ILE A 1 88 ? 2.432 20.321 5.891 1.00 57.28 88 ILE A N 1
ATOM 707 C CA . ILE A 1 88 ? 1.326 19.409 5.561 1.00 57.28 88 ILE A CA 1
ATOM 708 C C . ILE A 1 88 ? 1.956 18.158 4.945 1.00 57.28 88 ILE A C 1
ATOM 710 O O . ILE A 1 88 ? 2.141 18.059 3.733 1.00 57.28 88 ILE A O 1
ATOM 714 N N . GLY A 1 89 ? 2.383 17.233 5.805 1.00 70.62 89 GLY A N 1
ATOM 715 C CA . GLY A 1 89 ? 2.960 15.965 5.369 1.00 70.62 89 GLY A CA 1
ATOM 716 C C . GLY A 1 89 ? 1.870 15.023 4.879 1.00 70.62 89 GLY A C 1
ATOM 717 O O . GLY A 1 89 ? 0.878 14.816 5.577 1.00 70.62 89 GLY A O 1
ATOM 718 N N . PHE A 1 90 ? 2.063 14.438 3.700 1.00 81.44 90 PHE A N 1
ATOM 719 C CA . PHE A 1 90 ? 1.270 13.302 3.242 1.00 81.44 90 PHE A CA 1
ATOM 720 C C . PHE A 1 90 ? 2.105 12.032 3.378 1.00 81.44 90 PHE A C 1
ATOM 722 O O . PHE A 1 90 ? 3.321 12.063 3.208 1.00 81.44 90 PHE A O 1
ATOM 729 N N . ARG A 1 91 ? 1.452 10.913 3.678 1.00 86.88 91 ARG A N 1
ATOM 730 C CA . ARG A 1 91 ? 2.066 9.587 3.659 1.00 86.88 91 ARG A CA 1
ATOM 731 C C . ARG A 1 91 ? 1.353 8.708 2.651 1.00 86.88 91 ARG A C 1
ATOM 733 O O . ARG A 1 91 ? 0.118 8.668 2.611 1.00 86.88 91 ARG A O 1
ATOM 740 N N . ASP A 1 92 ? 2.157 8.017 1.857 1.00 90.19 92 ASP A N 1
ATOM 741 C CA . ASP A 1 92 ? 1.692 7.083 0.847 1.00 90.19 92 ASP A CA 1
ATOM 742 C C . ASP A 1 92 ? 1.756 5.658 1.387 1.00 90.19 92 ASP A C 1
ATOM 744 O O . ASP A 1 92 ? 2.739 5.230 1.997 1.00 90.19 92 ASP A O 1
ATOM 748 N N . PHE A 1 93 ? 0.674 4.926 1.149 1.00 91.31 93 PHE A N 1
ATOM 749 C CA . PHE A 1 93 ? 0.469 3.567 1.609 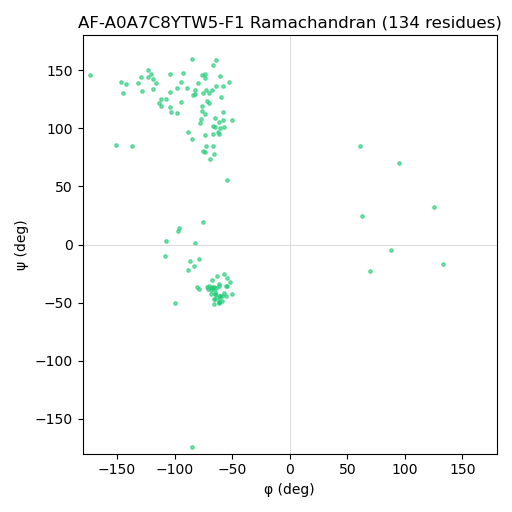1.00 91.31 93 PHE A CA 1
ATOM 750 C C . PHE A 1 93 ? 0.058 2.670 0.449 1.00 91.31 93 PHE A C 1
ATOM 752 O O . PHE A 1 93 ? -0.736 3.054 -0.416 1.00 91.31 93 PHE A O 1
ATOM 759 N N . ILE A 1 94 ? 0.537 1.433 0.494 1.00 92.00 94 ILE A N 1
ATOM 760 C CA . ILE A 1 94 ? 0.017 0.324 -0.295 1.00 92.00 94 ILE A CA 1
ATOM 761 C C . ILE A 1 94 ? -0.609 -0.678 0.668 1.00 92.00 94 ILE A C 1
ATOM 763 O O . ILE A 1 94 ? 0.033 -1.196 1.577 1.00 92.00 94 ILE A O 1
ATOM 767 N N . VAL A 1 95 ? -1.888 -0.956 0.461 1.00 92.69 95 VAL A N 1
ATOM 768 C CA . VAL A 1 95 ? -2.669 -1.898 1.255 1.00 92.69 95 VAL A CA 1
ATOM 769 C C . VAL A 1 95 ? -2.837 -3.176 0.448 1.00 92.69 95 VAL A C 1
ATOM 771 O O . VAL A 1 95 ? -3.465 -3.169 -0.611 1.00 92.69 95 VAL A O 1
ATOM 774 N N . GLU A 1 96 ? -2.322 -4.289 0.959 1.00 91.81 96 GLU A N 1
ATOM 775 C CA . GLU A 1 96 ? -2.622 -5.612 0.421 1.00 91.81 96 GLU A CA 1
ATOM 776 C C . GLU A 1 96 ? -3.786 -6.235 1.190 1.00 91.81 96 GLU A C 1
ATOM 778 O O . GLU A 1 96 ? -3.730 -6.420 2.408 1.00 91.81 96 GLU A O 1
ATOM 783 N N . LEU A 1 97 ? -4.847 -6.599 0.477 1.00 90.00 97 LEU A N 1
ATOM 784 C CA . LEU A 1 97 ? -5.987 -7.323 1.027 1.00 90.00 97 LEU A CA 1
ATOM 785 C C . LEU A 1 97 ? -5.817 -8.839 0.854 1.00 90.00 97 LEU A C 1
ATOM 787 O O . LEU A 1 97 ? -5.251 -9.319 -0.127 1.00 90.00 97 LEU A O 1
ATOM 791 N N . LYS A 1 98 ? -6.350 -9.611 1.803 1.00 87.31 98 LYS A N 1
ATOM 792 C CA . LYS A 1 98 ? -6.443 -11.072 1.735 1.00 87.31 98 LYS A CA 1
ATOM 793 C C . LYS A 1 98 ? -7.358 -11.478 0.585 1.00 87.31 98 LYS A C 1
ATOM 795 O O . LYS A 1 98 ? -8.461 -10.947 0.436 1.00 87.31 98 LYS A O 1
ATOM 800 N N . GLU A 1 99 ? -6.927 -12.477 -0.171 1.00 76.25 99 GLU A N 1
ATOM 801 C CA . GLU A 1 99 ? -7.780 -13.129 -1.158 1.00 76.25 99 GLU A CA 1
ATOM 802 C C . GLU A 1 99 ? -8.901 -13.893 -0.450 1.00 76.25 99 GLU A C 1
ATOM 804 O O . GLU A 1 99 ? -8.677 -14.612 0.528 1.00 76.25 99 GLU A O 1
ATOM 809 N N . SER A 1 100 ? -10.132 -13.723 -0.926 1.00 64.44 100 SER A N 1
ATOM 810 C CA . SER A 1 100 ? -11.270 -14.480 -0.417 1.00 64.44 100 SER A CA 1
ATOM 811 C C . SER A 1 100 ? -11.358 -15.843 -1.114 1.00 64.44 100 SER A C 1
ATOM 813 O O . SER A 1 100 ? -11.398 -15.880 -2.349 1.00 64.44 100 SER A O 1
ATOM 815 N N . PRO A 1 101 ? -11.452 -16.959 -0.364 1.00 54.16 101 PRO A N 1
ATOM 816 C CA . PRO A 1 101 ? -11.556 -18.294 -0.941 1.00 54.16 101 PRO A CA 1
ATOM 817 C C . PRO A 1 101 ? -12.876 -18.420 -1.714 1.00 54.16 101 PRO A C 1
ATOM 819 O O . PRO A 1 101 ? -13.954 -18.424 -1.126 1.00 54.16 101 PRO A O 1
ATOM 822 N N . GLY A 1 102 ? -12.790 -18.470 -3.044 1.00 58.12 102 GLY A N 1
ATOM 823 C CA . GLY A 1 102 ? -13.947 -18.534 -3.948 1.00 58.12 102 GLY A CA 1
ATOM 824 C C . GLY A 1 102 ? -13.876 -17.557 -5.120 1.00 58.12 102 GLY A C 1
ATOM 825 O O . GLY A 1 102 ? -14.560 -17.762 -6.123 1.00 58.12 102 GLY A O 1
ATOM 826 N N . ASP A 1 103 ? -13.017 -16.541 -5.042 1.00 50.66 103 ASP A N 1
ATOM 827 C CA . ASP A 1 103 ? -12.819 -15.589 -6.131 1.00 50.66 103 ASP A CA 1
ATOM 828 C C . ASP A 1 103 ? -11.740 -16.117 -7.089 1.00 50.66 103 ASP A C 1
ATOM 830 O O . ASP A 1 103 ? -10.545 -15.999 -6.853 1.00 50.66 103 ASP A O 1
ATOM 834 N N . LYS A 1 104 ? -12.165 -16.756 -8.184 1.00 51.19 104 LYS A N 1
ATOM 835 C CA . LYS A 1 104 ? -11.283 -17.331 -9.222 1.00 51.19 104 LYS A CA 1
ATOM 836 C C . LYS A 1 104 ? -10.649 -16.281 -10.146 1.00 51.19 104 LYS A C 1
ATOM 838 O O . LYS A 1 104 ? -10.277 -16.597 -11.273 1.00 51.19 104 LYS A O 1
ATOM 843 N N . SER A 1 105 ? -10.596 -15.021 -9.732 1.00 46.81 105 SER A N 1
ATOM 844 C CA . SER A 1 105 ? -10.152 -13.925 -10.589 1.00 46.81 105 SER A CA 1
ATOM 845 C C . SER A 1 105 ? -8.885 -13.299 -10.030 1.00 46.81 105 SER A C 1
ATOM 847 O O . SER A 1 105 ? -8.783 -13.107 -8.824 1.00 46.81 105 SER A O 1
ATOM 849 N N . LEU A 1 106 ? -7.949 -12.980 -10.932 1.00 54.69 106 LEU A N 1
ATOM 850 C CA . LEU A 1 106 ? -6.783 -12.104 -10.761 1.00 54.69 106 LEU A CA 1
ATOM 851 C C . LEU A 1 106 ? -7.199 -10.706 -10.249 1.00 54.69 106 LEU A C 1
ATOM 853 O O . LEU A 1 106 ? -6.981 -9.689 -10.910 1.00 54.69 106 LEU A O 1
ATOM 857 N N . ARG A 1 107 ? -7.905 -10.620 -9.121 1.00 59.47 107 ARG A N 1
ATOM 858 C CA . ARG A 1 107 ? -8.336 -9.347 -8.558 1.00 59.47 107 ARG A CA 1
ATOM 859 C C . ARG A 1 107 ? -7.118 -8.670 -7.978 1.00 59.47 107 ARG A C 1
ATOM 861 O O . ARG A 1 107 ? -6.338 -9.281 -7.257 1.00 59.47 107 ARG A O 1
ATOM 868 N N . ARG A 1 108 ? -6.975 -7.386 -8.298 1.00 69.31 108 ARG A N 1
ATOM 869 C CA . ARG A 1 108 ? -5.973 -6.523 -7.681 1.00 69.31 108 ARG A CA 1
ATOM 870 C C . ARG A 1 108 ? -6.218 -6.523 -6.173 1.00 69.31 108 ARG A C 1
ATOM 872 O O . ARG A 1 108 ? -7.213 -5.983 -5.695 1.00 69.31 108 ARG A O 1
ATOM 879 N N . THR A 1 109 ? -5.337 -7.197 -5.44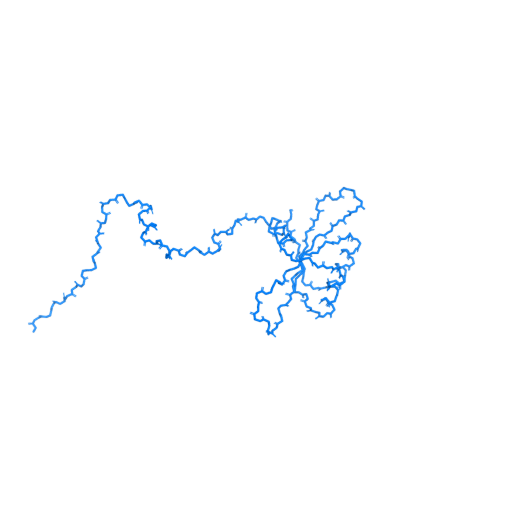6 1.00 84.12 109 THR A N 1
ATOM 880 C CA . THR A 1 109 ? -5.320 -7.239 -3.980 1.00 84.12 109 THR A CA 1
ATOM 881 C C . THR A 1 109 ? -4.599 -6.034 -3.396 1.00 84.12 109 THR A C 1
ATOM 883 O O . THR A 1 109 ? -4.813 -5.722 -2.229 1.00 84.12 109 THR A O 1
ATOM 886 N N . LYS A 1 110 ? -3.787 -5.349 -4.209 1.00 89.88 110 LYS A N 1
ATOM 887 C CA . LYS A 1 110 ? -3.066 -4.130 -3.848 1.00 89.88 110 LYS A CA 1
ATOM 888 C C . LYS A 1 110 ? -3.905 -2.891 -4.133 1.00 89.88 110 LYS A C 1
ATOM 890 O O . LYS A 1 110 ? -4.493 -2.772 -5.210 1.00 89.88 110 LYS A O 1
ATOM 895 N N . TRP A 1 111 ? -3.924 -1.980 -3.173 1.00 92.69 111 TRP A N 1
ATOM 896 C CA . TRP A 1 111 ? -4.620 -0.703 -3.234 1.00 92.69 111 TRP A CA 1
ATOM 897 C C . TRP A 1 111 ? -3.684 0.409 -2.784 1.00 92.69 111 TRP A C 1
ATOM 899 O O . TRP A 1 111 ? -2.954 0.237 -1.815 1.00 92.69 111 TRP A O 1
ATOM 909 N N . ALA A 1 112 ? -3.714 1.542 -3.474 1.00 93.38 112 ALA A N 1
ATOM 910 C CA . ALA A 1 112 ? -2.945 2.726 -3.118 1.00 93.38 112 ALA A CA 1
ATOM 911 C C . ALA A 1 112 ? -3.792 3.675 -2.264 1.00 93.38 112 ALA A C 1
ATOM 913 O O . ALA A 1 112 ? -4.973 3.886 -2.545 1.00 93.38 112 ALA A O 1
ATOM 914 N N . MET A 1 113 ? -3.196 4.285 -1.248 1.00 93.19 113 MET A N 1
ATOM 915 C CA . MET A 1 113 ? -3.868 5.244 -0.376 1.00 93.19 113 MET A CA 1
ATOM 916 C C . MET A 1 113 ? -2.889 6.342 0.039 1.00 93.19 113 MET A C 1
ATOM 918 O O . MET A 1 113 ? -1.796 6.052 0.506 1.00 93.19 113 MET A O 1
ATOM 922 N N . ARG A 1 114 ? -3.298 7.605 -0.110 1.00 91.44 114 ARG A N 1
ATOM 923 C CA . ARG A 1 114 ? -2.550 8.780 0.358 1.00 91.44 114 ARG A CA 1
ATOM 924 C C . ARG A 1 114 ? -3.321 9.424 1.495 1.00 91.44 114 ARG A C 1
ATOM 926 O O . ARG A 1 114 ? -4.488 9.765 1.300 1.00 91.44 114 ARG A O 1
ATOM 933 N N . LEU A 1 115 ? -2.683 9.601 2.645 1.00 89.81 115 LEU A N 1
ATOM 934 C CA . LEU A 1 115 ? -3.291 10.215 3.826 1.00 89.81 115 LEU A CA 1
ATOM 935 C C . LEU A 1 115 ? -2.487 11.421 4.292 1.00 89.81 115 LEU A C 1
ATOM 937 O O . LEU A 1 115 ? -1.269 11.465 4.139 1.00 89.81 115 LEU A O 1
ATOM 941 N N . GLU A 1 116 ? -3.178 12.385 4.887 1.00 88.00 116 GLU A N 1
ATOM 942 C CA . GLU A 1 116 ? -2.545 13.455 5.659 1.00 88.00 116 GLU A CA 1
ATOM 943 C C . GLU A 1 116 ? -1.889 12.887 6.922 1.00 88.00 116 GLU A C 1
ATOM 945 O O . GLU A 1 116 ? -2.310 11.845 7.428 1.00 88.00 116 GLU A O 1
ATOM 950 N N . ALA A 1 117 ? -0.875 13.580 7.441 1.00 84.38 117 ALA A N 1
ATOM 951 C CA . ALA A 1 117 ? -0.077 13.136 8.582 1.00 84.38 117 ALA A CA 1
ATOM 952 C C . ALA A 1 117 ? -0.927 12.699 9.788 1.00 84.38 117 ALA A C 1
ATOM 954 O O . ALA A 1 117 ? -0.654 11.650 10.365 1.00 84.38 117 ALA A O 1
ATOM 955 N N . ASP A 1 118 ? -1.980 13.444 10.128 1.00 85.81 118 ASP A N 1
ATOM 956 C CA . ASP A 1 118 ? -2.832 13.135 11.283 1.00 85.81 118 ASP A CA 1
ATOM 957 C C . ASP A 1 118 ? -3.592 11.813 11.099 1.00 85.81 118 ASP A C 1
ATOM 959 O O . ASP A 1 118 ? -3.567 10.946 11.973 1.00 85.81 118 ASP A O 1
ATOM 963 N N . LEU A 1 119 ? -4.210 11.617 9.929 1.00 88.12 119 LEU A N 1
ATOM 964 C CA . LEU A 1 119 ? -4.916 10.375 9.593 1.00 88.12 119 LEU A CA 1
ATOM 965 C C . LEU A 1 119 ? -3.953 9.197 9.440 1.00 88.12 119 LEU A C 1
ATOM 967 O O . LEU A 1 119 ? -4.276 8.077 9.826 1.00 88.12 119 LEU A O 1
ATOM 971 N N . ALA A 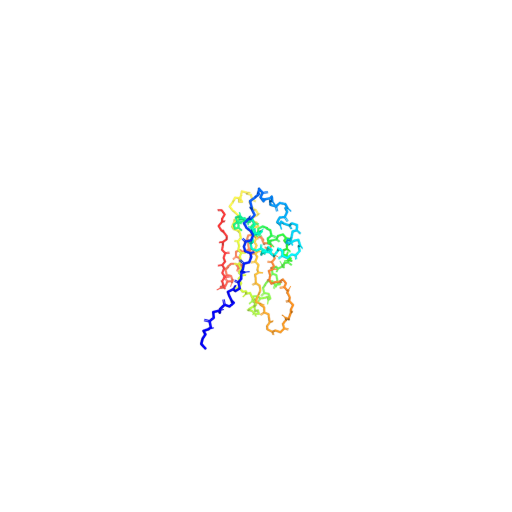1 120 ? -2.766 9.445 8.891 1.00 87.31 120 ALA A N 1
ATOM 972 C CA . ALA A 1 120 ? -1.722 8.445 8.753 1.00 87.31 120 ALA A CA 1
ATOM 973 C C . ALA A 1 120 ? -1.223 7.961 10.124 1.00 87.31 120 ALA A C 1
ATOM 975 O O . ALA A 1 120 ? -1.072 6.759 10.330 1.00 87.31 120 ALA A O 1
ATOM 976 N N . ASN A 1 121 ? -1.018 8.877 11.073 1.00 87.19 121 ASN A N 1
ATOM 977 C CA . ASN A 1 121 ? -0.629 8.539 12.440 1.00 87.19 121 ASN A CA 1
ATOM 978 C C . ASN A 1 121 ? -1.735 7.751 13.151 1.00 87.19 121 ASN A C 1
ATOM 980 O O . ASN A 1 121 ? -1.455 6.691 13.704 1.00 87.19 121 ASN A O 1
ATOM 984 N N . ALA A 1 122 ? -2.990 8.205 13.059 1.00 89.12 122 ALA A N 1
ATOM 985 C CA . ALA A 1 122 ? -4.133 7.483 13.619 1.00 89.12 122 ALA A CA 1
ATOM 986 C C . ALA A 1 122 ? -4.247 6.058 13.047 1.00 89.12 122 ALA A C 1
ATOM 988 O O . ALA A 1 122 ? -4.456 5.097 13.787 1.00 89.12 122 ALA A O 1
ATOM 989 N N . LEU A 1 123 ? -4.032 5.898 11.737 1.00 89.94 123 LEU A N 1
ATOM 990 C CA . LEU A 1 123 ? -4.021 4.593 11.082 1.00 89.94 123 LEU A CA 1
ATOM 991 C C . LEU A 1 123 ? -2.926 3.678 11.638 1.00 89.94 123 LEU A C 1
ATOM 993 O O . LEU A 1 123 ? -3.195 2.509 11.907 1.00 89.94 123 LEU A O 1
ATOM 997 N N . LEU A 1 124 ? -1.703 4.184 11.799 1.00 87.12 124 LEU A N 1
ATOM 998 C CA . LEU A 1 124 ? -0.575 3.408 12.325 1.00 87.12 124 LEU A CA 1
ATOM 999 C C . LEU A 1 124 ? -0.758 3.044 13.805 1.00 87.12 124 LEU A C 1
ATOM 1001 O O . LEU A 1 124 ? -0.313 1.980 14.240 1.00 87.12 124 LEU A O 1
ATOM 1005 N N . GLU A 1 125 ? -1.446 3.886 14.577 1.00 87.94 125 GLU A N 1
ATOM 1006 C CA . GLU A 1 125 ? -1.829 3.572 15.952 1.00 87.94 125 GLU A CA 1
ATOM 1007 C C . GLU A 1 125 ? -2.880 2.460 16.015 1.00 87.94 125 GLU A C 1
ATOM 1009 O O . GLU A 1 125 ? -2.762 1.551 16.843 1.00 87.94 125 GLU A O 1
ATOM 1014 N N . GLU A 1 126 ? -3.879 2.495 15.138 1.00 88.00 126 GLU A N 1
ATOM 1015 C CA . GLU A 1 126 ? -4.987 1.541 15.134 1.00 88.00 126 GLU A CA 1
ATOM 1016 C C . GLU A 1 126 ? -4.617 0.193 14.501 1.00 88.00 126 GLU A C 1
ATOM 1018 O O . GLU A 1 126 ? -5.000 -0.875 14.989 1.00 88.00 126 GLU A O 1
ATOM 1023 N N . TYR A 1 127 ? -3.825 0.211 13.431 1.00 89.38 127 TYR A N 1
ATOM 1024 C CA . TYR A 1 127 ? -3.455 -0.991 12.705 1.00 89.38 127 TYR A CA 1
ATOM 1025 C C . TYR A 1 127 ? -2.358 -1.776 13.437 1.00 89.38 127 TYR A C 1
ATOM 1027 O O . TYR A 1 127 ? -1.180 -1.443 13.387 1.00 89.38 127 TYR A O 1
ATOM 1035 N N . LYS A 1 128 ? -2.728 -2.891 14.077 1.00 88.75 128 LYS A N 1
ATOM 1036 C CA . LYS A 1 128 ? -1.785 -3.806 14.760 1.00 88.75 128 LYS A CA 1
ATOM 1037 C C . LYS A 1 128 ? -1.357 -5.020 13.923 1.00 88.75 128 LYS A C 1
ATOM 1039 O O . LYS A 1 128 ? -0.820 -5.984 14.465 1.00 88.75 128 LYS A O 1
ATOM 1044 N N . GLY A 1 129 ? -1.661 -5.019 12.625 1.00 88.56 129 GLY A N 1
ATOM 1045 C CA . GLY A 1 129 ? -1.323 -6.118 11.718 1.00 88.56 129 GLY A CA 1
ATOM 1046 C C . GLY A 1 129 ? 0.102 -6.028 11.153 1.00 88.56 129 GLY A C 1
ATOM 1047 O O . GLY A 1 129 ? 0.867 -5.150 11.545 1.00 88.56 129 GLY A O 1
ATOM 1048 N N . PRO A 1 130 ? 0.466 -6.920 10.213 1.00 90.81 130 PRO A N 1
ATOM 1049 C CA . PRO A 1 130 ? 1.754 -6.872 9.528 1.00 90.81 130 PRO A CA 1
ATOM 1050 C C . PRO A 1 130 ? 1.940 -5.550 8.778 1.00 90.81 130 PRO A C 1
ATOM 1052 O O . PRO A 1 130 ? 1.086 -5.181 7.962 1.00 90.81 130 PRO A O 1
ATOM 1055 N N . GLN A 1 131 ? 3.055 -4.876 9.051 1.00 90.50 131 GLN A N 1
ATOM 1056 C CA . GLN A 1 131 ? 3.473 -3.626 8.419 1.00 90.50 131 GLN A CA 1
ATOM 1057 C C . GLN A 1 131 ? 4.862 -3.810 7.796 1.00 90.50 131 GLN A C 1
ATOM 1059 O O . GLN A 1 131 ? 5.687 -4.539 8.348 1.00 90.50 131 GLN A O 1
ATOM 1064 N N . TYR A 1 132 ? 5.103 -3.170 6.655 1.00 87.88 132 TYR A N 1
ATOM 1065 C CA . TYR A 1 132 ? 6.413 -3.078 6.016 1.00 87.88 132 TYR A CA 1
ATOM 1066 C C . TYR A 1 132 ? 6.718 -1.616 5.706 1.00 87.88 132 TYR A C 1
ATOM 1068 O O . TYR A 1 132 ? 5.879 -0.907 5.152 1.00 87.88 132 TYR A O 1
ATOM 1076 N N . GLU A 1 133 ? 7.910 -1.177 6.061 1.00 86.81 133 GLU A N 1
ATOM 1077 C CA . GLU A 1 133 ? 8.426 0.140 5.719 1.00 86.81 133 GLU A CA 1
ATOM 1078 C C . GLU A 1 133 ? 9.496 -0.063 4.658 1.00 86.81 133 GLU A C 1
ATOM 1080 O O . GLU A 1 133 ? 10.379 -0.900 4.841 1.00 86.81 133 GLU A O 1
ATOM 1085 N N . ILE A 1 134 ? 9.353 0.620 3.523 1.00 83.25 134 ILE A N 1
ATOM 1086 C CA . ILE A 1 134 ? 10.339 0.500 2.448 1.00 83.25 134 ILE A CA 1
ATOM 1087 C C . ILE A 1 134 ? 11.618 1.236 2.839 1.00 83.25 134 ILE A C 1
ATOM 1089 O O . ILE A 1 134 ? 11.561 2.309 3.444 1.00 83.25 134 ILE A O 1
ATOM 1093 N N . GLU A 1 135 ? 12.761 0.676 2.460 1.00 74.12 135 GLU A N 1
ATOM 1094 C CA . GLU A 1 135 ? 14.045 1.355 2.614 1.00 74.12 135 GLU A CA 1
ATOM 1095 C C . GLU A 1 135 ? 14.180 2.433 1.523 1.00 74.12 135 GLU A C 1
ATOM 1097 O O . GLU A 1 135 ? 14.110 2.132 0.328 1.00 74.12 135 GLU A O 1
ATOM 1102 N N . THR A 1 136 ? 14.317 3.695 1.944 1.00 63.28 136 THR A N 1
ATOM 1103 C CA . THR A 1 136 ? 14.573 4.868 1.082 1.00 63.28 136 THR A CA 1
ATOM 1104 C C . THR A 1 136 ? 16.013 5.338 1.188 1.00 63.28 136 THR A C 1
ATOM 1106 O O . THR A 1 136 ? 16.480 5.470 2.344 1.00 63.28 136 THR A O 1
#

Solvent-accessible surface area (backbone atoms only — not comparable to full-atom values): 8649 Å² total; per-residue (Å²): 138,85,88,82,81,89,71,81,76,76,80,76,75,77,76,88,60,91,79,52,70,70,58,56,52,60,75,40,61,93,70,73,80,74,64,70,78,79,69,59,69,93,61,51,64,52,56,51,47,52,53,47,44,74,72,26,55,80,50,53,70,70,57,49,49,58,34,49,78,68,65,34,60,56,38,40,37,37,50,76,70,89,73,72,79,74,96,70,50,66,40,46,34,39,40,30,42,56,84,62,96,85,66,93,59,96,65,81,42,50,29,14,34,76,33,49,49,71,60,43,49,53,47,60,71,68,56,84,67,57,70,46,73,54,72,124

pLDDT: mean 74.04, std 17.03, range [37.56, 93.38]

Secondary structure (DSSP, 8-state):
----------------S---HHHHHHHTTTT----GGGG-----HHHHHHHHHHHSPB--HHHHHHHHHTT-EEEEEEE--TT--SS--EEEEEEEEPPPTT--S----EEEEEEEHHHHHHHHHH--S-EEE---

Sequence (136 aa):
MTTDEDSEKIGGEKLEGNVYLKDVLREYKGKLYAPEQMFQANLSEEEEFDRNFETSPRMSYEEFMKCLERGKVKLLTLKEQSGVISGIGFRDFIVELKESPGDKSLRRTKWAMRLEADLANALLEEYKGPQYEIET

Mean predicted aligned error: 15.32 Å

Radius of gyration: 27.14 Å; Cα contacts (8 Å, |Δi|>4): 143; chains: 1; bounding box: 47×89×55 Å